Protein AF-A0A511YYM8-F1 (afdb_monomer)

Secondary structure (DSSP, 8-state):
-PPPEEPEE-SSSTTEEEEEETTEEEEEEE--TTTS-SEEEEEETTEEEEESS--TTEE-TTPPPPTTSPP------

Structure (mmCIF, N/CA/C/O backbone):
data_AF-A0A511YYM8-F1
#
_entry.id   AF-A0A511YYM8-F1
#
loop_
_atom_site.group_PDB
_atom_site.id
_atom_site.type_symbol
_atom_site.label_atom_id
_atom_site.label_alt_id
_atom_site.label_comp_id
_atom_site.label_asym_id
_atom_site.label_entity_id
_atom_site.label_seq_id
_atom_site.pdbx_PDB_ins_code
_atom_site.Cartn_x
_atom_site.Cartn_y
_atom_site.Cartn_z
_atom_site.occupancy
_atom_site.B_iso_or_equiv
_atom_site.auth_seq_id
_atom_site.auth_comp_id
_atom_site.auth_asym_id
_atom_site.auth_atom_id
_atom_site.pdbx_PDB_model_num
ATOM 1 N N . MET A 1 1 ? -12.022 -20.872 -1.628 1.00 49.69 1 MET A N 1
ATOM 2 C CA . MET A 1 1 ? -11.114 -20.005 -2.411 1.00 49.69 1 MET A CA 1
ATOM 3 C C . MET A 1 1 ? -10.976 -18.698 -1.652 1.00 49.69 1 MET A C 1
ATOM 5 O O . MET A 1 1 ? -12.007 -18.152 -1.288 1.00 49.69 1 MET A O 1
ATOM 9 N N . ARG A 1 2 ? -9.760 -18.229 -1.348 1.00 59.94 2 ARG A N 1
ATOM 10 C CA . ARG A 1 2 ? -9.571 -16.846 -0.880 1.00 59.94 2 ARG A CA 1
ATOM 11 C C . ARG A 1 2 ? -9.565 -15.968 -2.129 1.00 59.94 2 ARG A C 1
ATOM 13 O O . ARG A 1 2 ? -8.789 -16.253 -3.039 1.00 59.94 2 ARG A O 1
ATOM 20 N N . MET A 1 3 ? -10.484 -15.010 -2.223 1.00 65.06 3 MET A N 1
ATOM 21 C CA . MET A 1 3 ? -10.480 -14.053 -3.331 1.00 65.06 3 MET A CA 1
ATOM 22 C C . MET A 1 3 ? -9.207 -13.203 -3.246 1.00 65.06 3 MET A C 1
ATOM 24 O O . MET A 1 3 ? -8.762 -12.910 -2.133 1.00 65.06 3 MET A O 1
ATOM 28 N N . PRO A 1 4 ? -8.588 -12.857 -4.385 1.00 78.62 4 PRO A N 1
ATOM 29 C CA . PRO A 1 4 ? -7.410 -12.016 -4.368 1.00 78.62 4 PRO A CA 1
ATOM 30 C C . PRO A 1 4 ? -7.767 -10.631 -3.837 1.00 78.62 4 PRO A C 1
ATOM 32 O O . PRO A 1 4 ? -8.826 -10.090 -4.156 1.00 78.62 4 PRO A O 1
ATOM 35 N N . LEU A 1 5 ? -6.872 -10.064 -3.034 1.00 86.75 5 LEU A N 1
ATOM 36 C CA . LEU A 1 5 ? -7.067 -8.728 -2.496 1.00 86.75 5 LEU A CA 1
ATOM 37 C C . LEU A 1 5 ? -6.854 -7.705 -3.612 1.00 86.75 5 LEU A C 1
ATOM 39 O O . LEU A 1 5 ? -5.786 -7.690 -4.231 1.00 86.75 5 LEU A O 1
ATOM 43 N N . HIS A 1 6 ? -7.869 -6.887 -3.881 1.00 89.00 6 HIS A N 1
ATOM 44 C CA . HIS A 1 6 ? -7.808 -5.872 -4.924 1.00 89.00 6 HIS A CA 1
ATOM 45 C C . HIS A 1 6 ? -7.452 -4.515 -4.327 1.00 89.00 6 HIS A C 1
ATOM 47 O O . HIS A 1 6 ? -8.183 -4.006 -3.483 1.00 89.00 6 HIS A O 1
ATOM 53 N N . TRP A 1 7 ? -6.332 -3.960 -4.778 1.00 90.81 7 TRP A N 1
ATOM 54 C CA . TRP A 1 7 ? -5.815 -2.675 -4.331 1.00 90.81 7 TRP A CA 1
ATOM 55 C C . TRP A 1 7 ? -6.160 -1.578 -5.332 1.00 90.81 7 TRP A C 1
ATOM 57 O O . TRP A 1 7 ? -5.889 -1.721 -6.526 1.00 90.81 7 TRP A O 1
ATOM 67 N N . GLU A 1 8 ? -6.694 -0.472 -4.828 1.00 91.19 8 GLU A N 1
ATOM 68 C CA . GLU A 1 8 ? -7.045 0.726 -5.589 1.00 91.19 8 GLU A CA 1
ATOM 69 C C . GLU A 1 8 ? -6.366 1.973 -4.999 1.00 91.19 8 GLU A C 1
ATOM 71 O O . GLU A 1 8 ? -6.053 1.977 -3.808 1.00 91.19 8 GLU A O 1
ATOM 76 N N . PRO A 1 9 ? -6.105 3.028 -5.794 1.00 90.38 9 PRO A N 1
ATOM 77 C CA . PRO A 1 9 ? -5.567 4.279 -5.268 1.00 90.38 9 PRO A CA 1
ATOM 78 C C . PRO A 1 9 ? -6.453 4.871 -4.168 1.00 90.38 9 PRO A C 1
ATOM 80 O O . PRO A 1 9 ? -7.671 4.977 -4.327 1.00 90.38 9 PRO A O 1
ATOM 83 N N . ASP A 1 10 ? -5.836 5.328 -3.083 1.00 90.06 10 ASP A N 1
ATOM 84 C CA . ASP A 1 10 ? -6.516 6.166 -2.106 1.00 90.06 10 ASP A CA 1
ATOM 85 C C . ASP A 1 10 ? -6.700 7.583 -2.675 1.00 90.06 10 ASP A C 1
ATOM 87 O O . ASP A 1 10 ? -5.761 8.205 -3.171 1.00 90.06 10 ASP A O 1
ATOM 91 N N . ALA A 1 11 ? -7.924 8.110 -2.607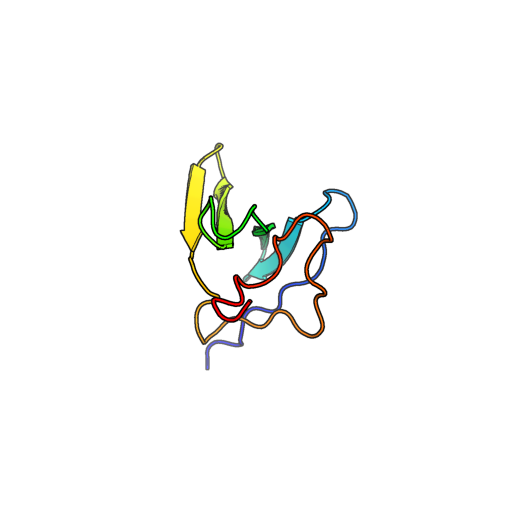 1.00 88.06 11 ALA A N 1
ATOM 92 C CA . ALA A 1 11 ? -8.255 9.418 -3.174 1.00 88.06 11 ALA A CA 1
ATOM 93 C C . ALA A 1 11 ? -7.731 10.607 -2.346 1.00 88.06 11 ALA A C 1
ATOM 95 O O . ALA A 1 11 ? -7.790 11.749 -2.801 1.00 88.06 11 ALA A O 1
ATOM 96 N N . THR A 1 12 ? -7.274 10.362 -1.118 1.00 89.25 12 THR A N 1
ATOM 97 C CA . THR A 1 12 ? -6.929 11.392 -0.130 1.00 89.25 12 THR A CA 1
ATOM 98 C C . THR A 1 12 ? -5.448 11.412 0.229 1.00 89.25 12 THR A C 1
ATOM 100 O O . THR A 1 12 ? -4.944 12.438 0.687 1.00 89.25 12 THR A O 1
ATOM 103 N N . ARG A 1 13 ? -4.740 10.299 0.022 1.00 87.44 13 ARG A N 1
ATOM 104 C CA . ARG A 1 13 ? -3.328 10.145 0.371 1.00 87.44 13 ARG A CA 1
ATOM 105 C C . ARG A 1 13 ? -2.544 9.720 -0.868 1.00 87.44 13 ARG A C 1
ATOM 107 O O . ARG A 1 13 ? -2.667 8.598 -1.350 1.00 87.44 13 ARG A O 1
ATOM 114 N N . GLU A 1 14 ? -1.696 10.612 -1.367 1.00 85.50 14 GLU A N 1
ATOM 115 C CA . GLU A 1 14 ? -0.805 10.297 -2.485 1.00 85.50 14 GLU A CA 1
ATOM 116 C C . GLU A 1 14 ? 0.085 9.096 -2.164 1.00 85.50 14 GLU A C 1
ATOM 118 O O . GLU A 1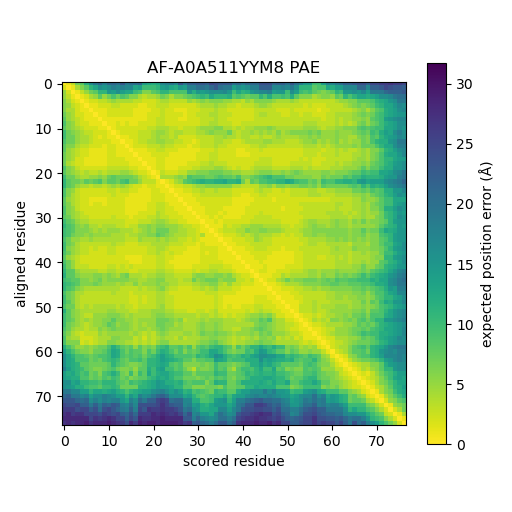 14 ? 0.627 9.000 -1.065 1.00 85.50 14 GLU A O 1
ATOM 123 N N . LEU A 1 15 ? 0.282 8.212 -3.145 1.00 87.19 15 LEU A N 1
ATOM 124 C CA . LEU A 1 15 ? 1.073 6.979 -3.024 1.00 87.19 15 LEU A CA 1
ATOM 125 C C . LEU A 1 15 ? 0.462 5.908 -2.117 1.00 87.19 15 LEU A C 1
ATOM 127 O O . LEU A 1 15 ? 1.080 4.862 -1.925 1.00 87.19 15 LEU A O 1
ATOM 131 N N . TRP A 1 16 ? -0.730 6.127 -1.568 1.00 91.50 16 TRP A N 1
ATOM 132 C CA . TRP A 1 16 ? -1.426 5.103 -0.805 1.00 91.50 16 TRP A CA 1
ATOM 133 C C . TRP A 1 16 ? -2.407 4.349 -1.683 1.00 91.50 16 TRP A C 1
ATOM 135 O O . TRP A 1 16 ? -3.060 4.915 -2.559 1.00 91.50 16 TRP A O 1
ATOM 145 N N . LEU A 1 17 ? -2.506 3.055 -1.416 1.00 91.69 17 LEU A N 1
ATOM 146 C CA . LEU A 1 17 ? -3.500 2.167 -1.981 1.00 91.69 17 LEU A CA 1
ATOM 147 C C . LEU A 1 17 ? -4.327 1.602 -0.838 1.00 91.69 17 LEU A C 1
ATOM 149 O O . LEU A 1 17 ? -3.803 1.346 0.250 1.00 91.69 17 LEU A O 1
ATOM 153 N N . LYS A 1 18 ? -5.599 1.356 -1.105 1.00 93.31 18 LYS A N 1
ATOM 154 C CA . LYS A 1 18 ? -6.505 0.716 -0.166 1.00 93.31 18 LYS A CA 1
ATOM 155 C C . LYS A 1 18 ? -7.116 -0.537 -0.766 1.00 93.31 18 LYS A C 1
ATOM 157 O O . LYS A 1 18 ? -7.226 -0.667 -1.984 1.00 93.31 18 LYS A O 1
ATOM 162 N N . ALA A 1 19 ? -7.493 -1.462 0.098 1.00 91.94 19 ALA A N 1
ATOM 163 C CA . ALA A 1 19 ? -8.241 -2.648 -0.274 1.00 91.94 19 ALA A CA 1
ATOM 164 C C . ALA A 1 19 ? -9.246 -2.995 0.822 1.00 91.94 19 ALA A C 1
ATOM 166 O O . ALA A 1 19 ? -8.990 -2.764 2.004 1.00 91.94 19 ALA A O 1
ATOM 167 N N . SER A 1 20 ? -10.372 -3.588 0.437 1.00 91.00 20 SER A N 1
ATOM 168 C CA . SER A 1 20 ? -11.358 -4.101 1.390 1.00 91.00 20 SER A CA 1
ATOM 169 C C . SER A 1 20 ? -11.019 -5.540 1.797 1.00 91.00 20 SER A C 1
ATOM 171 O O . SER A 1 20 ? -10.853 -6.408 0.936 1.00 91.00 20 SER A O 1
ATOM 173 N N . ILE A 1 21 ? -10.939 -5.797 3.104 1.00 87.44 21 ILE A N 1
ATOM 174 C CA . ILE A 1 21 ? -10.848 -7.134 3.712 1.00 87.44 21 ILE A CA 1
ATOM 175 C C . ILE A 1 21 ? -12.005 -7.286 4.682 1.00 87.44 21 ILE A C 1
ATOM 177 O O . ILE A 1 21 ? -12.107 -6.506 5.624 1.00 87.44 21 ILE A O 1
ATOM 181 N N . ASP A 1 22 ? -12.811 -8.332 4.498 1.00 84.38 22 ASP A N 1
ATOM 182 C CA . ASP A 1 22 ? -13.955 -8.639 5.358 1.00 84.38 22 ASP A CA 1
ATOM 183 C C . ASP A 1 22 ? -14.841 -7.390 5.565 1.00 84.38 22 ASP A C 1
ATOM 185 O O . ASP A 1 22 ? -15.428 -6.904 4.598 1.00 84.38 22 ASP A O 1
ATOM 189 N N . ASP A 1 23 ? -14.883 -6.842 6.785 1.00 83.56 23 ASP A N 1
ATOM 190 C CA . ASP A 1 23 ? -15.660 -5.648 7.155 1.00 83.56 23 ASP A CA 1
ATOM 191 C C . ASP A 1 23 ? -14.802 -4.369 7.298 1.00 83.56 23 ASP A C 1
ATOM 193 O O . ASP A 1 23 ? -15.252 -3.371 7.864 1.00 83.56 23 ASP A O 1
ATOM 197 N N . GLY A 1 24 ? -13.549 -4.388 6.832 1.00 89.12 24 GLY A N 1
ATOM 198 C CA .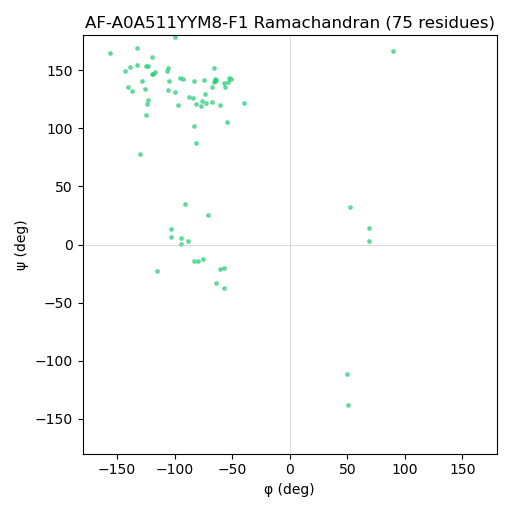 GLY A 1 24 ? -12.579 -3.310 7.026 1.00 89.12 24 GLY A CA 1
ATOM 199 C C . GLY A 1 24 ? -11.818 -2.892 5.769 1.00 89.12 24 GLY A C 1
ATOM 200 O O . GLY A 1 24 ? -11.836 -3.553 4.729 1.00 89.12 24 GLY A O 1
ATOM 201 N N . GLU A 1 25 ? -11.111 -1.771 5.891 1.00 92.12 25 GLU A N 1
ATOM 202 C CA . GLU A 1 25 ? -10.142 -1.298 4.904 1.00 92.12 25 GLU A CA 1
ATOM 203 C C . GLU A 1 25 ? -8.722 -1.536 5.425 1.00 92.12 25 GLU A C 1
ATOM 205 O O . GLU A 1 25 ? -8.429 -1.344 6.606 1.00 92.12 25 GLU A O 1
ATOM 210 N N . VAL A 1 26 ? -7.834 -1.943 4.526 1.00 92.25 26 VAL A N 1
ATOM 211 C CA . VAL A 1 26 ? -6.392 -1.989 4.760 1.00 92.25 26 VAL A CA 1
ATOM 212 C C . VAL A 1 26 ? -5.698 -1.041 3.801 1.00 92.25 26 VAL A C 1
ATOM 214 O O . VAL A 1 26 ? -6.154 -0.844 2.675 1.00 92.25 26 VAL A O 1
ATOM 217 N N . PHE A 1 27 ? -4.579 -0.477 4.245 1.00 93.56 27 PHE A N 1
ATOM 218 C CA . PHE A 1 27 ? -3.851 0.549 3.512 1.00 93.56 27 PHE A CA 1
ATOM 219 C C . PHE A 1 27 ? -2.398 0.135 3.323 1.00 93.56 27 PHE A C 1
ATOM 221 O O . PHE A 1 27 ? -1.737 -0.284 4.272 1.00 93.56 27 PHE A O 1
ATOM 228 N N . ILE A 1 28 ? -1.887 0.284 2.106 1.00 92.94 28 ILE A N 1
ATOM 229 C CA . ILE A 1 28 ? -0.459 0.166 1.806 1.00 92.94 28 ILE A CA 1
ATOM 230 C C . ILE A 1 28 ? 0.040 1.479 1.231 1.00 92.94 28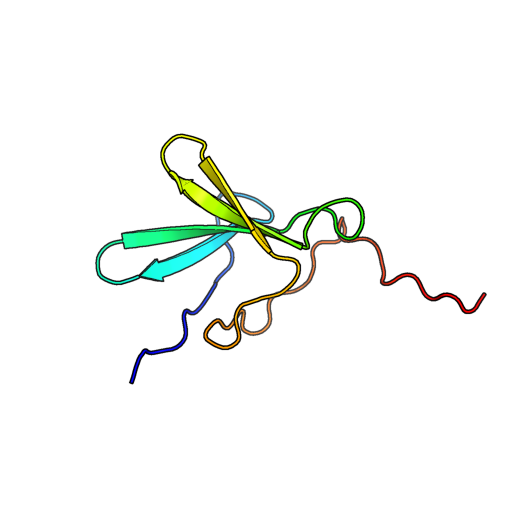 ILE A C 1
ATOM 232 O O . ILE A 1 28 ? -0.674 2.165 0.504 1.00 92.94 28 ILE A O 1
ATOM 236 N N . ARG A 1 29 ? 1.291 1.810 1.516 1.00 92.25 29 ARG A N 1
ATOM 237 C CA . ARG A 1 29 ? 1.997 2.932 0.908 1.00 92.25 29 ARG A CA 1
ATOM 238 C C . ARG A 1 29 ? 3.002 2.400 -0.106 1.00 92.25 29 ARG A C 1
ATOM 240 O O . ARG A 1 29 ? 3.747 1.475 0.205 1.00 92.25 29 ARG A O 1
ATOM 247 N N . MET A 1 30 ? 3.033 2.987 -1.298 1.00 89.00 30 MET A N 1
ATOM 248 C CA . MET A 1 30 ? 4.123 2.825 -2.258 1.00 89.00 30 MET A CA 1
ATOM 249 C C . MET A 1 30 ? 5.308 3.667 -1.786 1.00 89.00 30 MET A C 1
ATOM 251 O O . MET A 1 30 ? 5.179 4.874 -1.574 1.00 89.00 30 MET A O 1
ATOM 255 N N . ASN A 1 31 ? 6.452 3.026 -1.603 1.00 87.25 31 ASN A N 1
ATOM 256 C CA . ASN A 1 31 ? 7.646 3.657 -1.052 1.00 87.25 31 ASN A CA 1
ATOM 257 C C . ASN A 1 31 ? 8.637 4.056 -2.149 1.00 87.25 31 ASN A C 1
ATOM 259 O O . ASN A 1 31 ? 8.433 3.800 -3.340 1.00 87.25 31 ASN A O 1
ATOM 263 N N . ARG A 1 32 ? 9.750 4.667 -1.736 1.00 85.69 32 ARG A N 1
ATOM 264 C CA . ARG A 1 32 ? 10.852 5.000 -2.638 1.00 85.69 32 ARG A CA 1
ATOM 265 C C . ARG A 1 32 ? 11.741 3.777 -2.873 1.00 85.69 32 ARG A C 1
ATOM 267 O O . ARG A 1 32 ? 12.723 3.571 -2.173 1.00 85.69 32 ARG A O 1
ATOM 274 N N . PHE A 1 33 ? 11.394 2.971 -3.863 1.00 81.81 33 PHE A N 1
ATOM 275 C CA . PHE A 1 33 ? 12.209 1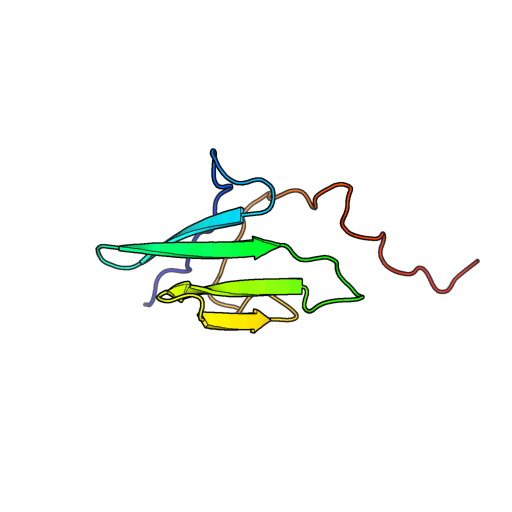.833 -4.286 1.00 81.81 33 PHE A CA 1
ATOM 276 C C . PHE A 1 33 ? 13.323 2.280 -5.261 1.00 81.81 33 PHE A C 1
ATOM 278 O O . PHE A 1 33 ? 13.023 3.089 -6.148 1.00 81.81 33 PHE A O 1
ATOM 285 N N . PRO A 1 34 ? 14.561 1.739 -5.180 1.00 86.56 34 PRO A N 1
ATOM 286 C CA . PRO A 1 34 ? 15.024 0.635 -4.325 1.00 86.56 34 PRO A CA 1
ATOM 287 C C . PRO A 1 34 ? 15.660 1.047 -2.984 1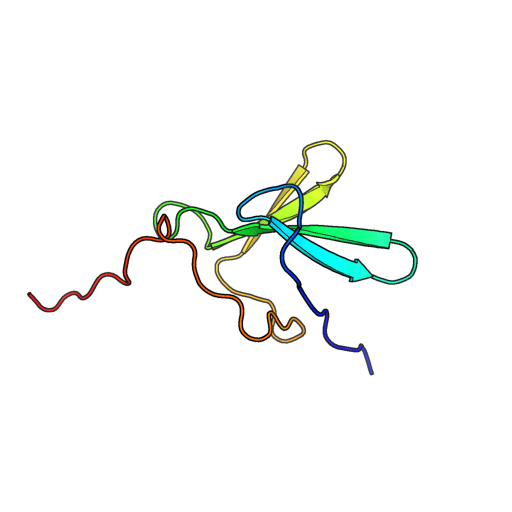.00 86.56 34 PRO A C 1
ATOM 289 O O . PRO A 1 34 ? 16.203 0.189 -2.294 1.00 86.56 34 PRO A O 1
ATOM 292 N N . GLU A 1 35 ? 15.653 2.330 -2.612 1.00 86.31 35 GLU A N 1
ATOM 293 C CA . GLU A 1 35 ? 16.209 2.791 -1.328 1.00 86.31 35 GLU A CA 1
ATOM 294 C C . GLU A 1 35 ? 15.448 2.235 -0.115 1.00 86.31 35 GLU A C 1
ATOM 296 O O . GLU A 1 35 ? 16.036 1.995 0.939 1.00 86.31 35 GLU A O 1
ATOM 301 N N . GLU A 1 36 ? 14.142 2.043 -0.278 1.00 86.94 36 GLU A N 1
ATOM 302 C CA . GLU A 1 36 ? 13.211 1.455 0.676 1.00 86.94 36 GLU A CA 1
ATOM 303 C C . GLU A 1 36 ? 12.565 0.196 0.075 1.00 86.94 36 GLU A C 1
ATOM 305 O O . GLU A 1 36 ? 12.518 0.020 -1.148 1.00 86.94 36 GLU A O 1
ATOM 310 N N . HIS A 1 37 ? 12.004 -0.658 0.937 1.00 90.19 37 HIS A N 1
ATOM 311 C CA . HIS A 1 37 ? 11.115 -1.740 0.510 1.00 90.19 37 HIS A CA 1
ATOM 312 C C . HIS A 1 37 ? 9.988 -1.191 -0.354 1.00 90.19 37 HIS A C 1
ATOM 314 O O . HIS A 1 37 ? 9.474 -0.120 -0.064 1.00 90.19 37 HIS A O 1
ATOM 320 N N . MET A 1 38 ? 9.562 -1.927 -1.375 1.00 88.25 38 MET A N 1
ATOM 321 C CA . MET A 1 38 ? 8.625 -1.439 -2.390 1.00 88.25 38 MET A CA 1
ATOM 322 C C . MET A 1 38 ? 7.283 -0.939 -1.820 1.00 88.25 38 MET A C 1
ATOM 324 O O . MET A 1 38 ? 6.747 0.068 -2.294 1.00 88.25 38 MET A O 1
ATOM 328 N N . TYR A 1 39 ? 6.766 -1.604 -0.783 1.00 90.00 39 TYR A N 1
ATOM 329 C CA . TYR A 1 39 ? 5.517 -1.244 -0.114 1.00 90.00 39 TYR A CA 1
ATOM 330 C C . TYR A 1 39 ? 5.607 -1.373 1.404 1.00 90.00 39 TYR A C 1
ATOM 332 O O . TYR A 1 39 ? 6.309 -2.247 1.907 1.00 90.00 39 TYR A O 1
ATOM 340 N N . SER A 1 40 ? 4.797 -0.587 2.114 1.00 93.81 40 SER A N 1
ATOM 341 C CA . SER A 1 40 ? 4.541 -0.744 3.553 1.00 93.81 40 SER A CA 1
ATOM 342 C C . SER A 1 40 ? 3.042 -0.886 3.813 1.00 93.81 40 SER A C 1
ATOM 344 O O . SER A 1 40 ? 2.282 0.020 3.481 1.00 93.81 40 SER A O 1
ATOM 346 N N . LEU A 1 41 ? 2.606 -1.991 4.418 1.00 94.00 41 LEU A N 1
ATOM 347 C CA . LEU A 1 41 ? 1.234 -2.200 4.901 1.00 94.00 41 LEU A CA 1
ATOM 348 C C . LEU A 1 41 ? 1.067 -1.597 6.290 1.00 94.00 41 LEU A C 1
ATOM 350 O O . LEU A 1 41 ? 1.807 -1.955 7.204 1.00 94.00 41 LEU A O 1
ATOM 354 N N . GLU A 1 42 ? 0.066 -0.737 6.454 1.00 94.69 42 GLU A N 1
ATOM 355 C CA . GLU A 1 42 ? -0.344 -0.191 7.746 1.00 94.69 42 GLU A CA 1
ATOM 356 C C . GLU A 1 42 ? -1.151 -1.244 8.522 1.00 94.69 42 GLU A C 1
ATOM 358 O O . GLU A 1 42 ? -2.203 -1.698 8.077 1.00 94.69 42 GLU A O 1
ATOM 363 N N . LEU A 1 43 ? -0.652 -1.637 9.697 1.00 90.88 43 LEU A N 1
ATOM 364 C CA . LEU A 1 43 ? -1.306 -2.594 10.601 1.00 90.88 43 LEU A CA 1
ATOM 365 C C . LEU A 1 43 ? -2.161 -1.899 11.680 1.00 90.88 43 LEU A C 1
ATOM 367 O O . LEU A 1 43 ? -2.742 -2.574 12.529 1.00 90.88 43 LEU A O 1
ATOM 371 N N . GLY A 1 44 ? -2.210 -0.562 11.663 1.00 87.62 44 GLY A N 1
ATOM 372 C CA . GLY A 1 44 ? -2.783 0.274 12.719 1.00 87.62 44 GLY A CA 1
ATOM 373 C C . GLY A 1 44 ? -1.766 0.657 13.801 1.00 87.62 44 GLY A C 1
ATOM 374 O O . GLY A 1 44 ? -0.660 0.118 13.867 1.00 87.62 44 GLY A O 1
ATOM 375 N N . ASP A 1 45 ? -2.125 1.631 14.642 1.00 90.44 45 ASP A N 1
ATOM 376 C CA . ASP A 1 45 ? -1.303 2.132 15.760 1.00 90.44 45 ASP A CA 1
ATOM 377 C C . ASP A 1 45 ? 0.128 2.549 15.364 1.00 90.44 45 ASP A C 1
ATOM 379 O O . ASP A 1 45 ? 1.082 2.381 16.128 1.00 90.44 45 ASP A O 1
ATOM 383 N N . GLY A 1 46 ? 0.296 3.061 14.140 1.00 89.19 46 GLY A N 1
ATOM 384 C CA . GLY A 1 46 ? 1.600 3.452 13.597 1.00 89.19 46 GLY A CA 1
ATOM 385 C C . GLY A 1 46 ? 2.550 2.282 13.315 1.00 89.19 46 GLY A C 1
ATOM 386 O O . GLY A 1 46 ? 3.746 2.507 13.130 1.00 89.19 46 GLY A O 1
ATOM 387 N N . LYS A 1 47 ? 2.053 1.039 13.297 1.00 93.81 47 LYS A N 1
ATOM 388 C CA . LY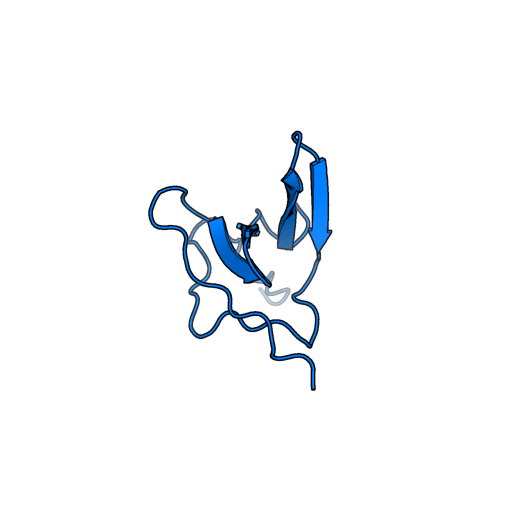S A 1 47 ? 2.833 -0.153 12.950 1.00 93.81 47 LYS A CA 1
ATOM 389 C C . LYS A 1 47 ? 2.716 -0.464 11.466 1.00 93.81 47 LYS A C 1
ATOM 391 O O . LYS A 1 47 ? 1.636 -0.375 10.884 1.00 93.81 47 LYS A O 1
ATOM 396 N N . PHE A 1 48 ? 3.830 -0.908 10.894 1.00 94.75 48 PHE A N 1
ATOM 397 C CA . PHE A 1 48 ? 3.941 -1.247 9.483 1.00 94.75 48 PHE A CA 1
ATOM 398 C C . PHE A 1 48 ? 4.630 -2.599 9.293 1.00 94.75 48 PHE A C 1
ATOM 400 O O . PHE A 1 48 ? 5.407 -3.032 10.146 1.00 94.75 48 PHE A O 1
ATOM 407 N N . THR A 1 49 ? 4.344 -3.256 8.173 1.00 94.44 49 THR A N 1
ATOM 408 C CA . THR A 1 49 ? 5.149 -4.366 7.652 1.00 94.44 49 THR A CA 1
ATOM 409 C C . THR A 1 49 ? 5.497 -4.093 6.200 1.00 94.44 49 THR A C 1
ATOM 411 O O . THR A 1 49 ? 4.658 -3.605 5.443 1.00 94.44 49 THR A O 1
ATOM 414 N N . ASP A 1 50 ? 6.721 -4.426 5.817 1.00 94.69 50 ASP A N 1
ATOM 415 C CA . ASP A 1 50 ? 7.277 -4.040 4.527 1.00 94.69 50 ASP A CA 1
ATOM 416 C C . ASP A 1 50 ? 7.345 -5.217 3.554 1.00 94.69 50 ASP A C 1
ATOM 418 O O . ASP A 1 50 ? 7.466 -6.377 3.960 1.00 94.69 50 ASP A O 1
ATOM 422 N N . PHE A 1 51 ? 7.262 -4.910 2.260 1.00 90.19 51 PHE A N 1
ATOM 423 C CA . PHE A 1 51 ? 7.307 -5.887 1.181 1.00 90.19 51 PHE A CA 1
ATOM 424 C C . PHE A 1 51 ? 8.124 -5.363 0.005 1.00 90.19 51 PHE A C 1
ATOM 426 O O . PHE A 1 51 ? 7.915 -4.240 -0.452 1.00 90.19 51 PHE A O 1
ATOM 433 N N . ASP A 1 52 ? 8.989 -6.213 -0.542 1.00 88.81 52 ASP A N 1
ATOM 434 C CA . ASP A 1 52 ? 9.718 -5.925 -1.784 1.00 88.81 52 ASP A CA 1
ATOM 435 C C . ASP A 1 52 ? 8.901 -6.227 -3.045 1.00 88.81 52 ASP A C 1
ATOM 437 O O . ASP A 1 52 ? 9.258 -5.780 -4.131 1.00 88.81 52 ASP A O 1
ATOM 441 N N . ASP A 1 53 ? 7.798 -6.967 -2.906 1.00 84.94 53 ASP A N 1
ATOM 442 C CA . ASP A 1 53 ? 6.841 -7.243 -3.977 1.00 84.94 53 ASP A CA 1
ATOM 443 C C . ASP A 1 53 ? 5.457 -7.579 -3.394 1.00 84.94 53 ASP A C 1
ATOM 445 O O . ASP A 1 53 ? 5.315 -7.881 -2.207 1.00 84.94 53 ASP A O 1
ATOM 449 N N . PHE A 1 54 ? 4.417 -7.553 -4.226 1.00 83.00 54 PHE A N 1
ATOM 450 C CA . PHE A 1 54 ? 3.083 -7.990 -3.827 1.00 83.00 54 PHE A CA 1
ATOM 451 C C . PHE A 1 54 ? 3.047 -9.501 -3.560 1.00 83.00 54 PHE A C 1
ATOM 453 O O . PHE A 1 54 ? 3.510 -10.291 -4.388 1.00 83.00 54 PHE A O 1
ATOM 460 N N . PRO A 1 55 ? 2.405 -9.945 -2.463 1.00 8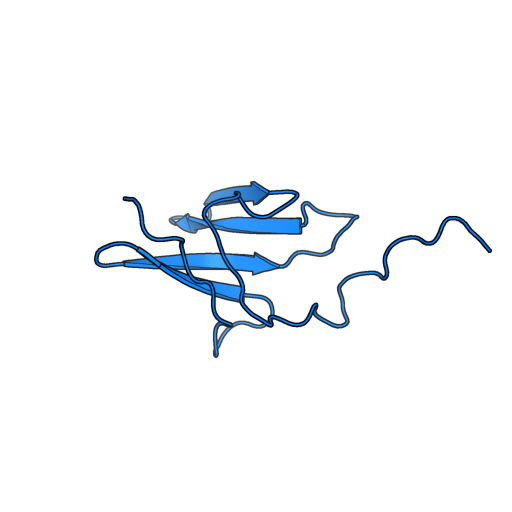2.69 55 PRO A N 1
ATOM 461 C CA . PRO A 1 55 ? 2.034 -11.339 -2.298 1.00 82.69 55 PRO A CA 1
ATOM 462 C C . PRO A 1 55 ? 1.268 -11.859 -3.528 1.00 82.69 55 PRO A C 1
ATOM 464 O O . PRO A 1 55 ? 0.406 -11.146 -4.046 1.00 82.69 55 PRO A O 1
ATOM 467 N N . PRO A 1 56 ? 1.471 -13.120 -3.955 1.00 83.50 56 PRO A N 1
ATOM 468 C CA . PRO A 1 56 ? 0.829 -13.667 -5.159 1.00 83.50 56 PRO A CA 1
ATOM 469 C C . PRO A 1 56 ? -0.706 -13.619 -5.159 1.00 83.50 56 PRO A C 1
ATOM 471 O O . PRO A 1 56 ? -1.343 -13.736 -6.202 1.00 83.50 56 PRO A O 1
ATOM 474 N N . THR A 1 57 ? -1.320 -13.489 -3.984 1.00 85.31 57 THR A N 1
ATOM 475 C CA . THR A 1 57 ? -2.771 -13.387 -3.810 1.00 85.31 57 THR A CA 1
ATOM 476 C C . THR A 1 57 ? -3.292 -11.952 -3.889 1.00 85.31 57 THR A C 1
ATOM 478 O O . THR A 1 57 ? -4.471 -11.732 -3.637 1.00 85.31 57 THR A O 1
ATOM 481 N N . TRP A 1 58 ? -2.448 -10.959 -4.151 1.00 86.62 58 TRP A N 1
ATOM 482 C CA . TRP A 1 58 ? -2.841 -9.556 -4.266 1.00 86.62 58 TRP A CA 1
ATOM 483 C C . TRP A 1 58 ? -2.815 -9.120 -5.729 1.00 86.62 58 TRP A C 1
ATOM 485 O O . TRP A 1 58 ? -2.029 -9.614 -6.533 1.00 86.62 58 TRP A O 1
ATOM 495 N N . SER A 1 59 ? -3.680 -8.175 -6.082 1.00 83.56 59 SER A N 1
ATOM 496 C CA . SER A 1 59 ? -3.726 -7.577 -7.413 1.00 83.56 59 SER A CA 1
ATOM 497 C C . SER A 1 59 ? -3.910 -6.072 -7.303 1.00 83.56 59 SER A C 1
ATOM 499 O O . SER A 1 59 ? -4.793 -5.601 -6.595 1.00 83.56 59 SER A O 1
ATOM 501 N N . ARG A 1 60 ? -3.088 -5.327 -8.040 1.00 74.94 60 ARG A N 1
ATOM 502 C CA . ARG A 1 60 ? -3.108 -3.857 -8.115 1.00 74.94 60 ARG A CA 1
ATOM 503 C C . ARG A 1 60 ? -3.753 -3.313 -9.394 1.00 74.94 60 ARG A C 1
ATOM 505 O O . ARG A 1 60 ? -3.659 -2.128 -9.684 1.00 74.94 60 ARG A O 1
ATOM 512 N N . GLY A 1 61 ? -4.344 -4.175 -10.225 1.00 71.00 61 GLY A N 1
ATOM 513 C CA . GLY A 1 61 ? -4.858 -3.751 -11.532 1.00 71.00 61 GLY A CA 1
ATOM 514 C C . GLY A 1 61 ? -3.817 -2.966 -12.353 1.00 71.00 61 GLY A C 1
ATOM 515 O O . GLY A 1 61 ? -2.642 -3.327 -12.377 1.00 71.00 61 GLY A O 1
ATOM 516 N N . ALA A 1 62 ? -4.249 -1.887 -13.012 1.00 65.06 62 ALA A N 1
ATOM 517 C CA . ALA A 1 62 ? -3.420 -1.020 -13.859 1.00 65.06 62 ALA A CA 1
ATOM 518 C C . ALA A 1 62 ? -2.793 0.172 -13.103 1.00 65.06 62 ALA A C 1
ATOM 520 O O . ALA A 1 62 ? -2.683 1.269 -13.650 1.00 65.06 62 ALA A O 1
ATOM 521 N N . LEU A 1 63 ? -2.415 -0.018 -11.838 1.00 70.06 63 LEU A N 1
ATOM 522 C CA . LEU A 1 63 ? -1.773 1.023 -11.038 1.00 70.06 63 LEU A CA 1
ATOM 523 C C . LEU A 1 63 ? -0.447 1.475 -11.671 1.00 70.06 63 LEU A C 1
ATOM 525 O O . LEU A 1 63 ? 0.474 0.676 -11.858 1.00 70.06 63 LEU A O 1
ATOM 529 N N . ALA A 1 64 ? -0.368 2.764 -12.006 1.00 69.62 64 ALA A N 1
ATOM 530 C CA . ALA A 1 64 ? 0.853 3.393 -12.486 1.00 69.62 64 ALA A CA 1
ATOM 531 C C . ALA A 1 64 ? 1.827 3.606 -11.321 1.00 69.62 64 ALA A C 1
ATOM 533 O O . ALA A 1 64 ? 1.419 3.959 -10.214 1.00 69.62 64 ALA A O 1
ATOM 534 N N . TRP A 1 65 ? 3.120 3.411 -11.579 1.00 70.06 65 TRP A N 1
ATOM 535 C CA . TRP A 1 65 ? 4.149 3.820 -10.629 1.00 70.06 65 TRP A CA 1
ATOM 536 C C . TRP A 1 65 ? 4.158 5.349 -10.501 1.00 70.06 65 TRP A C 1
ATOM 538 O O . TRP A 1 65 ? 4.017 6.034 -11.517 1.00 70.06 65 TRP A O 1
ATOM 548 N N . PRO A 1 66 ? 4.327 5.895 -9.286 1.00 68.19 66 PRO A N 1
ATOM 549 C CA . PRO A 1 66 ? 4.498 7.326 -9.106 1.00 68.19 66 PRO A CA 1
ATOM 550 C C . PRO A 1 66 ? 5.802 7.805 -9.741 1.00 68.19 66 PRO A C 1
ATOM 552 O O . PRO A 1 66 ? 6.781 7.065 -9.788 1.00 68.19 66 PRO A O 1
ATOM 555 N N . GLU A 1 67 ? 5.848 9.069 -10.164 1.00 69.62 67 GLU A N 1
ATOM 556 C CA . GLU A 1 67 ? 7.051 9.684 -10.755 1.00 69.62 67 GLU A CA 1
ATOM 557 C C . GLU A 1 67 ? 8.259 9.692 -9.801 1.00 69.62 67 GLU A C 1
ATOM 559 O O . GLU A 1 67 ? 9.403 9.803 -10.233 1.00 69.62 67 GLU A O 1
ATOM 564 N N . THR A 1 68 ? 8.009 9.568 -8.496 1.00 67.06 68 THR A N 1
ATOM 565 C CA . THR A 1 68 ? 9.031 9.470 -7.449 1.00 67.06 68 THR A CA 1
ATOM 566 C C . THR A 1 68 ? 9.641 8.076 -7.314 1.00 67.06 68 THR A C 1
ATOM 568 O O . THR A 1 68 ? 10.670 7.945 -6.649 1.00 67.06 68 THR A O 1
ATOM 571 N N . ALA A 1 69 ? 9.035 7.042 -7.911 1.00 63.91 69 ALA A N 1
ATOM 572 C CA . ALA A 1 69 ? 9.662 5.733 -8.013 1.00 63.91 69 ALA A CA 1
ATOM 573 C C . ALA A 1 69 ? 10.861 5.864 -8.950 1.00 63.91 69 ALA A C 1
ATOM 575 O O . ALA A 1 69 ? 10.720 6.307 -10.094 1.00 63.91 69 ALA A O 1
ATOM 576 N N . LEU A 1 70 ? 12.051 5.508 -8.468 1.00 61.44 70 LEU A N 1
ATOM 577 C CA . LEU A 1 70 ? 13.223 5.607 -9.317 1.00 61.44 70 LEU A CA 1
ATOM 578 C C . LEU A 1 70 ? 13.076 4.638 -10.492 1.00 61.44 70 LEU A C 1
ATOM 580 O O . LEU A 1 70 ? 12.568 3.522 -10.322 1.00 61.44 70 LEU A O 1
ATOM 584 N N . PRO A 1 71 ? 13.506 5.041 -11.701 1.00 60.69 71 PRO A N 1
ATOM 585 C CA . PRO A 1 71 ? 13.550 4.119 -12.816 1.00 60.69 71 PRO A CA 1
ATOM 586 C C . PRO A 1 71 ? 14.358 2.897 -12.391 1.00 60.69 71 PRO A C 1
ATOM 588 O O . PRO A 1 71 ? 15.381 3.025 -11.712 1.00 60.69 71 PRO A O 1
ATOM 591 N N . ARG A 1 72 ? 13.894 1.710 -12.803 1.00 55.28 72 ARG A N 1
ATOM 592 C CA . ARG A 1 72 ? 14.689 0.481 -12.726 1.00 55.28 72 ARG A CA 1
ATOM 593 C C . ARG A 1 72 ? 16.117 0.841 -13.117 1.00 55.28 72 ARG A C 1
ATOM 595 O O . ARG A 1 72 ? 16.330 1.344 -14.221 1.00 55.28 72 ARG A O 1
ATOM 602 N N . TRP A 1 73 ? 17.065 0.582 -12.221 1.00 49.00 73 TRP A N 1
ATOM 603 C CA . TRP A 1 73 ? 18.478 0.710 -12.534 1.00 49.00 73 TRP A CA 1
ATOM 604 C C . TRP A 1 73 ? 18.762 -0.134 -13.783 1.00 49.00 73 TRP A C 1
ATOM 606 O O . TRP A 1 73 ? 18.749 -1.366 -13.735 1.00 49.00 73 TRP A O 1
ATOM 616 N N . ASN A 1 74 ? 18.952 0.522 -14.925 1.00 48.75 74 ASN A N 1
ATOM 617 C CA 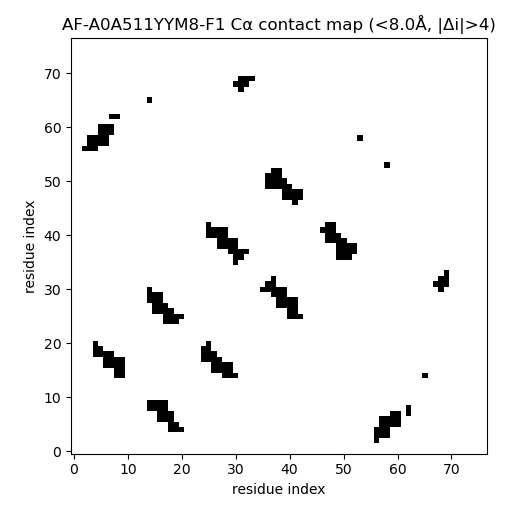. ASN A 1 74 ? 19.472 -0.125 -16.116 1.00 48.75 74 ASN A CA 1
ATOM 618 C C . ASN A 1 74 ? 20.986 -0.117 -15.942 1.00 48.75 74 ASN A C 1
ATOM 620 O O . ASN A 1 74 ? 21.622 0.913 -16.132 1.00 48.75 74 ASN A O 1
ATOM 624 N N . ALA A 1 75 ? 21.561 -1.252 -15.548 1.00 45.03 75 ALA A N 1
ATOM 625 C CA . ALA A 1 75 ? 23.010 -1.423 -15.429 1.00 45.03 75 ALA A CA 1
ATOM 626 C C . ALA A 1 75 ? 23.731 -1.465 -16.796 1.00 45.03 75 ALA A C 1
ATOM 628 O O . ALA A 1 75 ? 24.806 -2.041 -16.891 1.00 45.03 75 ALA A O 1
ATOM 629 N N . ASP A 1 76 ? 23.146 -0.856 -17.830 1.00 51.47 76 ASP A N 1
ATOM 630 C CA . ASP A 1 76 ? 23.652 -0.814 -19.199 1.00 51.47 76 ASP A CA 1
ATOM 631 C C . ASP A 1 76 ? 23.636 0.644 -19.692 1.00 51.47 76 ASP A C 1
ATOM 633 O O . ASP A 1 76 ? 22.732 1.084 -20.408 1.00 51.47 76 ASP A O 1
ATOM 637 N N . SER A 1 77 ? 24.616 1.435 -19.259 1.00 45.41 77 SER A N 1
ATOM 638 C CA . SER A 1 77 ? 24.984 2.723 -19.865 1.00 45.41 77 SER A CA 1
ATOM 639 C C . SER A 1 77 ? 26.494 2.883 -19.841 1.00 45.41 77 SER A C 1
ATOM 641 O O . SER A 1 77 ? 27.094 2.535 -18.799 1.00 45.41 77 SER A O 1
#

Mean predicted aligned error: 6.94 Å

Solvent-accessible surface area (backbone atoms only — not comparable to full-atom values): 4849 Å² total; per-residue (Å²): 134,84,77,60,45,54,41,42,77,40,94,87,41,90,59,28,31,33,28,75,50,98,96,42,79,43,42,35,36,60,42,51,31,86,88,37,52,36,28,36,38,54,75,56,96,91,38,70,50,72,32,79,64,80,59,93,57,50,41,50,83,89,68,75,80,57,89,74,42,54,74,78,84,68,94,78,127

pLDDT: mean 81.32, std 13.7, range [45.03, 94.75]

Foldseek 3Di:
DPQFWEWDDDPPDPQKIWTDDDPDIWIKGQDAPPVAQRIWTDPDPPDTDGHNDDDPSYDHPPDDDDPNHDPDPPPPD

Sequence (77 aa):
MRMPLHWEPDATRELWLKASIDDGEVFIRMNRFPEEHMYSLELGDGKFTDFDDFPPTWSRGALAWPETALPRWNADS

Radius of gyration: 13.54 Å; Cα contacts (8 Å, |Δi|>4): 115; chains: 1; bounding box: 41×31×36 Å

Organism: NCBI:txid43671